Protein AF-A0A246RYN6-F1 (afdb_monomer_lite)

Organism: NCBI:txid213554

Radius of gyration: 25.38 Å; chains: 1; bounding box: 56×15×67 Å

Foldseek 3Di:
DPDPDPVCVCCVVPCNV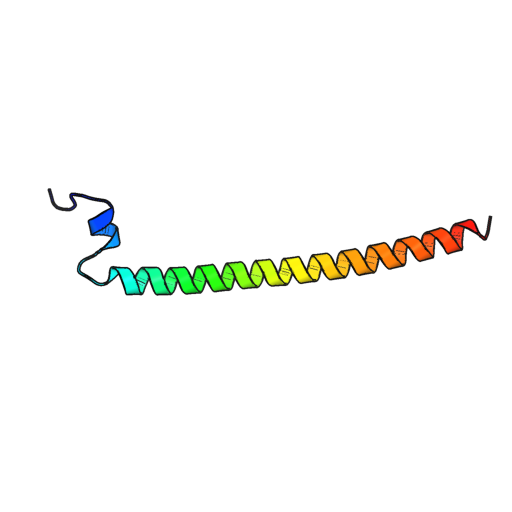VVVVVVVVVVVVVVVVVVVVVVVVVVVVVVVVVVVVVVVVVVVVVD

Sequence (63 aa):
MAFDSFAEFLAMGGHAPYVWSAWGVTALLLLATVWHARAEQRQLLKGLKRRARRANSARGNAQ

Structure (mmCIF, N/CA/C/O backbone):
data_AF-A0A246RYN6-F1
#
_entry.id   AF-A0A246RYN6-F1
#
loop_
_atom_site.group_PDB
_atom_site.id
_atom_site.type_symbol
_atom_site.label_atom_id
_atom_site.label_alt_id
_atom_site.label_comp_id
_atom_site.label_asym_id
_atom_site.label_entity_id
_atom_site.label_seq_id
_atom_site.pdbx_PDB_ins_code
_atom_site.Cartn_x
_atom_site.Cartn_y
_atom_site.Cartn_z
_atom_site.occupancy
_atom_site.B_iso_or_equiv
_atom_site.auth_seq_id
_atom_site.auth_comp_id
_atom_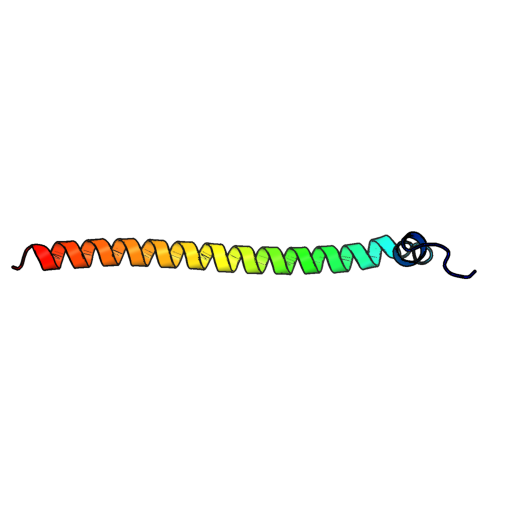site.auth_asym_id
_atom_site.auth_atom_id
_atom_site.pdbx_PDB_model_num
ATOM 1 N N . MET A 1 1 ? 28.052 5.249 -22.006 1.00 48.69 1 MET A N 1
ATOM 2 C CA . MET A 1 1 ? 27.437 5.361 -20.671 1.00 48.69 1 MET A CA 1
ATOM 3 C C . MET A 1 1 ? 26.169 4.523 -20.759 1.00 48.69 1 MET A C 1
ATOM 5 O O . MET A 1 1 ? 25.281 4.904 -21.492 1.00 48.69 1 MET A O 1
ATOM 9 N N . ALA A 1 2 ? 26.156 3.288 -20.247 1.00 51.19 2 ALA A N 1
ATOM 10 C CA . ALA A 1 2 ? 25.177 2.274 -20.684 1.00 51.19 2 ALA A CA 1
ATOM 11 C C . ALA A 1 2 ? 23.797 2.347 -20.000 1.00 51.19 2 ALA A C 1
ATOM 13 O O . ALA A 1 2 ? 22.969 1.489 -20.265 1.00 51.19 2 ALA A O 1
ATOM 14 N N . PHE A 1 3 ? 23.562 3.334 -19.134 1.00 51.78 3 PHE A N 1
ATOM 15 C CA . PHE A 1 3 ? 22.286 3.562 -18.452 1.00 51.78 3 PHE A CA 1
ATOM 16 C C . PHE A 1 3 ? 22.229 5.047 -18.070 1.00 51.78 3 PHE A C 1
ATOM 18 O O . PHE A 1 3 ? 22.644 5.422 -16.973 1.00 51.78 3 PHE A O 1
ATOM 25 N N . ASP A 1 4 ? 21.811 5.915 -18.991 1.00 52.75 4 ASP A N 1
ATOM 26 C CA . ASP A 1 4 ? 21.888 7.376 -18.791 1.00 52.75 4 ASP A CA 1
ATOM 27 C C . ASP A 1 4 ? 20.758 7.918 -17.894 1.00 52.75 4 ASP A C 1
ATOM 29 O O . ASP A 1 4 ? 20.725 9.106 -17.572 1.00 52.75 4 ASP A O 1
ATOM 33 N N . SER A 1 5 ? 19.810 7.078 -17.451 1.00 63.00 5 SER A N 1
ATOM 34 C CA . SER A 1 5 ? 18.711 7.549 -16.600 1.00 63.00 5 SER A CA 1
ATOM 35 C C . SER A 1 5 ? 17.919 6.450 -15.880 1.00 63.00 5 SER A C 1
ATOM 37 O O . SER A 1 5 ? 17.707 5.348 -16.381 1.00 63.00 5 SER A O 1
ATOM 39 N N . PHE A 1 6 ? 17.368 6.807 -14.712 1.00 60.06 6 PHE A N 1
ATOM 40 C CA . PHE A 1 6 ? 16.368 6.021 -13.966 1.00 60.06 6 PHE A CA 1
ATOM 41 C C . PHE A 1 6 ? 15.157 5.637 -14.845 1.00 60.06 6 PHE A C 1
ATOM 43 O O . PHE A 1 6 ? 14.503 4.623 -14.611 1.00 60.06 6 PHE A O 1
ATOM 50 N N . ALA A 1 7 ? 14.888 6.433 -15.886 1.00 58.47 7 ALA A N 1
ATOM 51 C CA . ALA A 1 7 ? 13.856 6.195 -16.884 1.00 58.47 7 ALA A CA 1
ATOM 52 C C . ALA A 1 7 ? 14.164 5.003 -17.806 1.00 58.47 7 ALA A C 1
ATOM 54 O O . ALA A 1 7 ? 13.235 4.279 -18.128 1.00 58.47 7 ALA A O 1
ATOM 55 N N . GLU A 1 8 ? 15.421 4.733 -18.178 1.00 62.38 8 GLU A N 1
ATOM 56 C CA . GLU A 1 8 ? 15.794 3.518 -18.931 1.00 62.38 8 GLU A CA 1
ATOM 57 C C . GLU A 1 8 ? 15.721 2.255 -18.073 1.00 62.38 8 GLU A C 1
ATOM 59 O O . GLU A 1 8 ? 15.332 1.196 -18.557 1.00 62.38 8 GLU A O 1
ATOM 64 N N . PHE A 1 9 ? 16.033 2.364 -16.781 1.00 62.06 9 PHE A N 1
ATOM 65 C CA . PHE A 1 9 ? 15.853 1.263 -15.835 1.00 62.06 9 PHE A CA 1
ATOM 66 C C . PHE A 1 9 ? 14.368 0.942 -15.640 1.00 62.06 9 PHE A C 1
ATOM 68 O O . PHE A 1 9 ? 13.970 -0.221 -15.594 1.00 62.06 9 PHE A O 1
ATOM 75 N N . LEU A 1 10 ? 13.538 1.990 -15.590 1.00 62.47 10 LEU A N 1
ATOM 76 C CA . LEU A 1 10 ? 12.091 1.853 -15.594 1.00 62.47 10 LEU A CA 1
ATOM 77 C C . LEU A 1 10 ? 11.597 1.286 -16.918 1.00 62.47 10 LEU A C 1
ATOM 79 O O . LEU A 1 10 ? 10.716 0.446 -16.865 1.00 62.47 10 LEU A O 1
ATOM 83 N N . ALA A 1 11 ? 12.158 1.730 -18.050 1.00 63.38 11 ALA A N 1
ATOM 84 C CA . ALA A 1 11 ? 11.729 1.425 -19.412 1.00 63.38 11 ALA A CA 1
ATOM 85 C C . ALA A 1 11 ? 12.310 0.125 -19.996 1.00 63.38 11 ALA A C 1
ATOM 87 O O . ALA A 1 11 ? 11.813 -0.278 -21.044 1.00 63.38 11 ALA A O 1
ATOM 88 N N . MET A 1 12 ? 13.292 -0.522 -19.340 1.00 61.94 12 MET A N 1
ATOM 89 C CA . MET A 1 12 ? 13.973 -1.793 -19.677 1.00 61.94 12 MET A CA 1
ATOM 90 C C . MET A 1 12 ? 13.508 -2.407 -21.014 1.00 61.94 12 MET A C 1
ATOM 92 O O . MET A 1 12 ? 12.687 -3.325 -21.045 1.00 61.94 12 MET A O 1
ATOM 96 N N . GLY A 1 13 ? 13.944 -1.822 -22.136 1.00 62.12 13 GLY A N 1
ATOM 97 C CA . GLY A 1 13 ? 13.679 -2.322 -23.494 1.00 62.12 13 GLY A CA 1
ATOM 98 C C . GLY A 1 13 ? 12.213 -2.608 -23.876 1.00 62.12 13 GLY A C 1
ATOM 99 O O . GLY A 1 13 ? 11.988 -3.415 -24.771 1.00 62.12 13 GLY A O 1
ATOM 100 N N . GLY A 1 14 ? 11.215 -2.002 -23.217 1.00 65.25 14 GLY A N 1
ATOM 101 C CA . GLY A 1 14 ? 9.782 -2.175 -23.512 1.00 65.25 14 GLY A CA 1
ATOM 102 C C . GLY A 1 14 ? 8.997 -3.114 -22.579 1.00 65.25 14 GLY A C 1
ATOM 103 O O . GLY A 1 14 ? 7.777 -3.217 -22.714 1.00 65.25 14 GLY A O 1
ATOM 104 N N . HIS A 1 15 ? 9.636 -3.764 -21.597 1.00 66.56 15 HIS A N 1
ATOM 105 C CA . HIS A 1 15 ? 8.958 -4.684 -20.655 1.00 66.56 15 HIS A CA 1
ATOM 106 C C . HIS A 1 15 ? 8.512 -4.038 -19.337 1.00 66.56 15 HIS A C 1
ATOM 108 O O . HIS A 1 15 ? 7.733 -4.613 -18.575 1.00 66.56 15 HIS A O 1
ATOM 114 N N . ALA A 1 16 ? 8.954 -2.809 -19.114 1.00 67.38 16 ALA A N 1
ATOM 115 C CA . ALA A 1 16 ? 8.525 -1.888 -18.074 1.00 67.38 16 ALA A CA 1
ATOM 116 C C . ALA A 1 16 ? 7.045 -1.980 -17.653 1.00 67.38 16 ALA A C 1
ATOM 118 O O . ALA A 1 16 ? 6.774 -2.255 -16.480 1.00 67.38 16 ALA A O 1
ATOM 119 N N . PRO A 1 17 ? 6.064 -1.808 -18.564 1.00 72.75 17 PRO A N 1
ATOM 120 C CA . 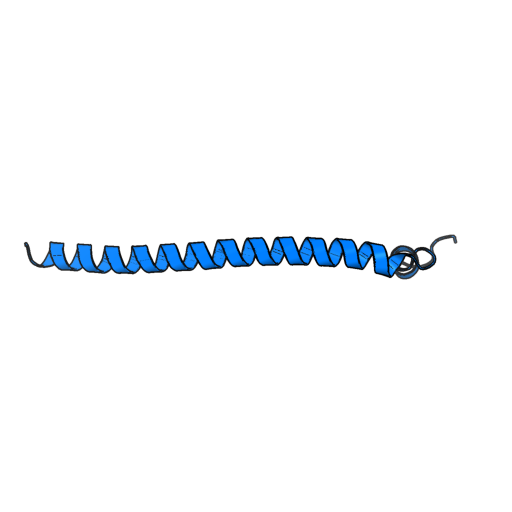PRO A 1 17 ? 4.657 -1.813 -18.180 1.00 72.75 17 PRO A CA 1
ATOM 121 C C . PRO A 1 17 ? 4.202 -3.162 -17.614 1.00 72.75 17 PRO A C 1
ATOM 123 O O . PRO A 1 17 ? 3.324 -3.179 -16.756 1.00 72.75 17 PRO A O 1
ATOM 126 N N . TYR A 1 18 ? 4.805 -4.283 -18.021 1.00 76.19 18 TYR A N 1
ATOM 127 C CA . TYR A 1 18 ? 4.429 -5.609 -17.525 1.00 76.19 18 TYR A CA 1
ATOM 128 C C . TYR A 1 18 ? 4.873 -5.820 -16.078 1.00 76.19 18 TYR A C 1
ATOM 130 O O . TYR A 1 18 ? 4.075 -6.241 -15.239 1.00 76.19 18 TYR A O 1
ATOM 138 N N . VAL A 1 19 ? 6.123 -5.470 -15.763 1.00 80.19 19 VAL A N 1
ATOM 139 C CA . VAL A 1 19 ? 6.678 -5.615 -14.408 1.00 80.19 19 VAL A CA 1
ATOM 140 C C . VAL A 1 19 ? 5.952 -4.687 -13.441 1.00 80.19 19 VAL A C 1
ATOM 142 O O . VAL A 1 19 ? 5.478 -5.127 -12.395 1.00 80.19 19 VAL A O 1
ATOM 145 N N . TRP A 1 20 ? 5.784 -3.420 -13.818 1.00 83.31 20 TRP A N 1
ATOM 146 C CA . TRP A 1 20 ? 5.093 -2.445 -12.979 1.00 83.31 20 TRP A CA 1
ATOM 147 C C . TRP A 1 20 ? 3.608 -2.743 -12.812 1.00 83.31 20 TRP A C 1
ATOM 149 O O . TRP A 1 20 ? 3.081 -2.512 -11.729 1.00 83.31 20 TRP A O 1
ATOM 159 N N . SER A 1 21 ? 2.940 -3.317 -13.817 1.00 85.69 21 SER A N 1
ATOM 160 C CA . SER A 1 21 ? 1.553 -3.771 -13.657 1.00 85.69 21 SER A CA 1
ATOM 161 C C . SER A 1 21 ? 1.457 -4.940 -12.681 1.00 85.69 21 SER A C 1
ATOM 163 O O . SER A 1 21 ? 0.605 -4.915 -11.799 1.00 85.69 21 SER A O 1
ATOM 165 N N . ALA A 1 22 ? 2.346 -5.934 -12.769 1.00 87.44 22 ALA A N 1
ATOM 166 C CA . ALA A 1 22 ? 2.354 -7.061 -11.834 1.00 87.44 22 ALA A CA 1
ATOM 167 C C . ALA A 1 22 ? 2.636 -6.607 -10.388 1.00 87.44 22 ALA A C 1
ATOM 169 O O . ALA A 1 22 ? 1.927 -6.997 -9.453 1.00 87.44 22 ALA A O 1
ATOM 170 N N . TRP A 1 23 ? 3.621 -5.724 -10.203 1.00 88.81 23 TRP A N 1
ATOM 171 C CA . TRP A 1 23 ? 3.915 -5.102 -8.909 1.00 88.81 23 TRP A CA 1
ATOM 172 C C . TRP A 1 23 ? 2.768 -4.216 -8.417 1.00 88.81 23 TRP A C 1
ATOM 174 O O . TRP A 1 23 ? 2.408 -4.279 -7.244 1.00 88.81 23 TRP A O 1
ATOM 184 N N . GLY A 1 24 ? 2.151 -3.441 -9.307 1.00 91.88 24 GLY A N 1
ATOM 185 C CA . GLY A 1 24 ? 1.011 -2.579 -9.013 1.00 91.88 24 GLY A CA 1
ATOM 186 C C . GLY A 1 24 ? -0.214 -3.371 -8.566 1.00 91.88 24 GLY A C 1
ATOM 187 O O . GLY A 1 24 ? -0.806 -3.043 -7.544 1.00 91.88 24 GLY A O 1
ATOM 188 N N . VAL A 1 25 ? -0.552 -4.458 -9.264 1.00 94.00 25 VAL A N 1
ATOM 189 C CA . VAL A 1 25 ? -1.645 -5.371 -8.886 1.00 94.00 25 VAL A CA 1
ATOM 190 C C . VAL A 1 25 ? -1.360 -6.025 -7.536 1.00 94.00 25 VAL A C 1
ATOM 192 O O . VAL A 1 25 ? -2.240 -6.079 -6.679 1.00 94.00 25 VAL A O 1
ATOM 195 N N . THR A 1 26 ? -0.124 -6.467 -7.306 1.00 94.81 26 THR A N 1
ATOM 196 C CA . THR A 1 26 ? 0.271 -7.072 -6.025 1.00 94.81 26 THR A CA 1
ATOM 197 C C . THR A 1 26 ? 0.177 -6.062 -4.879 1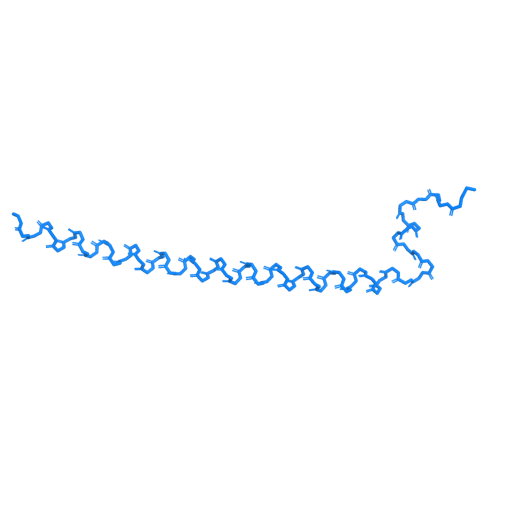.00 94.81 26 THR A C 1
ATOM 199 O O . THR A 1 26 ? -0.409 -6.354 -3.836 1.00 94.81 26 THR A O 1
ATOM 202 N N . ALA A 1 27 ? 0.689 -4.845 -5.077 1.00 95.06 27 ALA A N 1
ATOM 203 C CA . ALA A 1 27 ? 0.586 -3.760 -4.106 1.00 95.06 27 ALA A CA 1
ATOM 204 C C . ALA A 1 27 ? -0.877 -3.378 -3.838 1.00 95.06 27 ALA A C 1
ATOM 206 O O . ALA A 1 27 ? -1.260 -3.193 -2.684 1.00 95.06 27 ALA A O 1
ATOM 207 N N . LEU A 1 28 ? -1.711 -3.324 -4.879 1.00 96.38 28 LEU A N 1
ATOM 208 C CA . LEU A 1 28 ? -3.144 -3.063 -4.764 1.00 96.38 28 LEU A CA 1
ATOM 209 C C . LEU A 1 28 ? -3.838 -4.138 -3.918 1.00 96.38 28 LEU A C 1
ATOM 211 O O . LEU A 1 28 ? -4.599 -3.798 -3.015 1.00 96.38 28 LEU A O 1
ATOM 215 N N . LEU A 1 29 ? -3.551 -5.419 -4.162 1.00 96.31 29 LEU A N 1
ATOM 216 C CA . LEU A 1 29 ? -4.103 -6.539 -3.392 1.00 96.31 29 LEU A CA 1
ATOM 217 C C . LEU A 1 29 ? -3.680 -6.485 -1.921 1.00 96.31 29 LEU A C 1
ATOM 219 O O . LEU A 1 29 ? -4.515 -6.661 -1.030 1.00 96.31 29 LEU A O 1
ATOM 223 N N . LEU A 1 30 ? -2.406 -6.197 -1.648 1.00 96.44 30 LEU A N 1
ATOM 224 C CA . LEU A 1 30 ? -1.911 -6.023 -0.282 1.00 96.44 30 LEU A CA 1
ATOM 225 C C . LEU A 1 30 ? -2.606 -4.851 0.418 1.00 96.44 30 LEU A C 1
ATOM 227 O O . LEU A 1 30 ? -3.094 -5.005 1.538 1.00 96.44 30 LEU A O 1
ATOM 231 N N . LEU A 1 31 ? -2.710 -3.698 -0.248 1.00 96.56 31 LEU A N 1
ATOM 232 C CA . LEU A 1 31 ? -3.400 -2.524 0.288 1.00 96.56 31 LEU A CA 1
ATOM 233 C C . LEU A 1 31 ? -4.879 -2.809 0.544 1.00 96.56 31 LEU A C 1
ATOM 235 O O . LEU A 1 31 ? -5.376 -2.477 1.618 1.00 96.56 31 LEU A O 1
ATOM 239 N N . ALA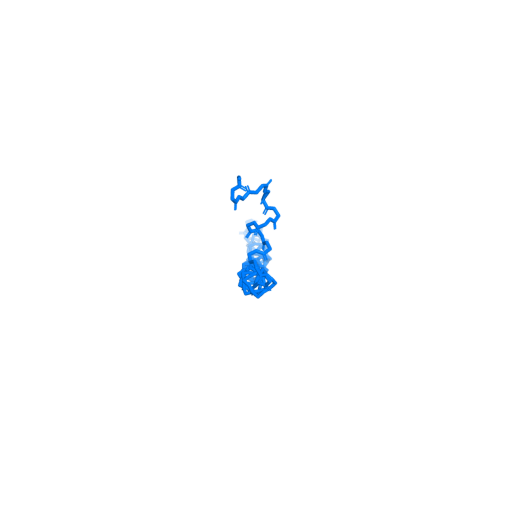 A 1 32 ? -5.565 -3.465 -0.392 1.00 96.50 32 ALA A N 1
ATOM 240 C CA . ALA A 1 32 ? -6.960 -3.861 -0.244 1.00 96.50 32 ALA A CA 1
ATOM 241 C C . ALA A 1 32 ? -7.148 -4.800 0.954 1.00 96.50 32 ALA A C 1
ATOM 243 O O . ALA A 1 32 ? -8.048 -4.592 1.766 1.00 96.50 32 ALA A O 1
ATOM 244 N N . THR A 1 33 ? -6.256 -5.776 1.123 1.00 95.75 33 THR A N 1
ATOM 245 C CA . THR A 1 33 ? -6.289 -6.725 2.245 1.00 95.75 33 THR A CA 1
ATOM 246 C C . THR A 1 33 ? -6.082 -6.017 3.581 1.00 95.75 33 THR A C 1
ATOM 248 O O . THR A 1 33 ? -6.855 -6.205 4.521 1.00 95.75 33 THR A O 1
ATOM 251 N N . VAL A 1 34 ? -5.077 -5.142 3.670 1.00 95.50 34 VAL A N 1
ATOM 252 C CA . VAL A 1 34 ? -4.808 -4.344 4.876 1.00 95.50 34 VAL A CA 1
ATOM 253 C C . VAL A 1 34 ? -5.974 -3.408 5.185 1.00 95.50 34 VAL A C 1
ATOM 255 O O . VAL A 1 34 ? -6.349 -3.244 6.349 1.00 95.50 34 VAL A O 1
ATOM 258 N N . TRP A 1 35 ? -6.562 -2.792 4.161 1.00 95.81 35 TRP A N 1
ATOM 259 C CA . TRP A 1 35 ? -7.720 -1.922 4.316 1.00 95.81 35 TRP A CA 1
ATOM 260 C C . TRP A 1 35 ? -8.927 -2.694 4.839 1.00 95.81 35 TRP A C 1
ATOM 262 O O . TRP A 1 35 ? -9.569 -2.250 5.790 1.00 95.81 35 TRP A O 1
ATOM 272 N N . HIS A 1 36 ? -9.196 -3.867 4.267 1.00 93.56 36 HIS A N 1
ATOM 273 C CA . HIS A 1 36 ? -10.277 -4.748 4.689 1.00 93.56 36 HIS A CA 1
ATOM 274 C C . HIS A 1 36 ? -10.096 -5.191 6.146 1.00 93.56 36 HIS A C 1
ATOM 276 O O . HIS A 1 36 ? -10.987 -4.985 6.970 1.00 93.56 36 HIS A O 1
ATOM 282 N N . ALA A 1 37 ? -8.903 -5.672 6.504 1.00 91.50 37 ALA A N 1
ATOM 283 C CA . ALA A 1 37 ? -8.573 -6.065 7.874 1.00 91.50 37 ALA A CA 1
ATOM 284 C C . ALA A 1 37 ? -8.727 -4.899 8.868 1.00 91.50 37 ALA A C 1
ATOM 286 O O . ALA A 1 37 ? -9.261 -5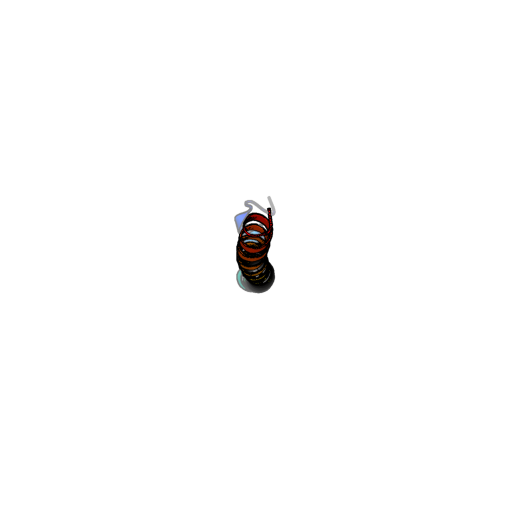.059 9.969 1.00 91.50 37 ALA A O 1
ATOM 287 N N . ARG A 1 38 ? -8.310 -3.684 8.483 1.00 92.00 38 ARG A N 1
ATOM 288 C CA . ARG A 1 38 ? -8.502 -2.486 9.316 1.00 92.00 38 ARG A CA 1
ATOM 289 C C . ARG A 1 38 ? -9.961 -2.069 9.427 1.00 92.00 38 ARG A C 1
ATOM 291 O O . ARG A 1 38 ? -10.369 -1.612 10.496 1.00 92.00 38 ARG A O 1
ATOM 298 N N . ALA A 1 39 ? -10.738 -2.182 8.357 1.00 89.62 39 ALA A N 1
ATOM 299 C CA . ALA A 1 39 ? -12.165 -1.896 8.386 1.00 89.62 39 ALA A CA 1
ATOM 300 C C . ALA A 1 39 ? -12.875 -2.846 9.358 1.00 89.62 39 ALA A C 1
ATOM 302 O O . ALA A 1 39 ? -13.608 -2.382 10.231 1.00 89.62 39 ALA A O 1
ATOM 303 N N . GLU A 1 40 ? -12.574 -4.140 9.286 1.00 87.50 40 GLU A N 1
ATOM 304 C CA . GLU A 1 40 ? -13.122 -5.157 10.181 1.00 87.50 40 GLU A CA 1
ATOM 305 C C . GLU A 1 40 ? -12.744 -4.904 11.646 1.00 87.50 40 GLU A C 1
ATOM 307 O O . GLU A 1 40 ? -13.625 -4.824 12.506 1.00 87.50 40 GLU A O 1
ATOM 312 N N . GLN A 1 41 ? -11.466 -4.630 11.937 1.00 86.00 41 GLN A N 1
ATOM 313 C CA . GLN A 1 41 ? -11.048 -4.255 13.293 1.00 86.00 41 GLN A CA 1
ATOM 314 C C . GLN A 1 41 ? -11.803 -3.035 13.828 1.00 86.00 41 GLN A C 1
ATOM 316 O O . GLN A 1 41 ? -12.228 -3.019 14.986 1.00 86.00 41 GLN A O 1
ATOM 321 N N . ARG A 1 42 ? -12.010 -2.005 13.000 1.00 84.25 42 ARG A N 1
ATOM 322 C CA . ARG A 1 42 ? -12.767 -0.811 13.406 1.00 84.25 42 ARG A CA 1
ATOM 323 C C . ARG A 1 42 ? -14.222 -1.151 13.722 1.00 84.25 42 ARG A C 1
ATOM 325 O O . ARG A 1 42 ? -14.771 -0.580 14.666 1.00 84.25 42 ARG A O 1
ATOM 332 N N . GLN A 1 43 ? -14.845 -2.058 12.971 1.00 82.06 43 GLN A N 1
ATOM 333 C CA . GLN A 1 43 ? -16.214 -2.505 13.244 1.00 82.06 43 GLN A CA 1
ATOM 334 C C . GLN A 1 43 ? -16.294 -3.299 14.553 1.00 82.06 43 GLN A C 1
ATOM 336 O O . GLN A 1 43 ? -17.162 -3.023 15.386 1.00 82.06 43 GLN A O 1
ATOM 341 N N . LEU A 1 44 ? -15.344 -4.207 14.789 1.00 80.81 44 LEU A N 1
ATOM 342 C CA . LEU A 1 44 ? -15.252 -4.979 16.030 1.00 80.81 44 LEU A CA 1
ATOM 343 C C . LEU A 1 44 ? -15.063 -4.065 17.250 1.00 80.81 44 LEU A C 1
ATOM 345 O O . LEU A 1 44 ? -15.820 -4.164 18.221 1.00 80.81 44 LEU A O 1
ATOM 349 N N . LEU A 1 45 ? -14.137 -3.099 17.182 1.00 82.62 45 LEU A N 1
ATOM 350 C CA . LEU A 1 45 ? -13.939 -2.118 18.255 1.00 82.62 45 LEU A CA 1
ATOM 351 C C . LEU A 1 45 ? -15.190 -1.268 18.511 1.00 82.62 45 LEU A C 1
ATOM 353 O O . LEU A 1 45 ? -15.536 -1.022 19.668 1.00 82.62 45 LEU A O 1
ATOM 357 N N . LYS A 1 46 ? -15.899 -0.824 17.464 1.00 81.19 46 LYS A N 1
ATOM 358 C CA . LYS A 1 46 ? -17.166 -0.084 17.619 1.00 81.19 46 LYS A CA 1
ATOM 359 C C . LYS A 1 46 ? -18.220 -0.929 18.341 1.00 81.19 46 LYS A C 1
ATOM 361 O O . LYS A 1 46 ? -18.911 -0.418 19.227 1.00 81.19 46 LYS A O 1
ATOM 366 N N . GLY A 1 47 ? -18.313 -2.217 18.009 1.00 77.31 47 GLY A N 1
ATOM 367 C CA . GLY A 1 47 ? -19.204 -3.169 18.672 1.00 77.31 47 GLY A CA 1
ATOM 368 C C . GLY A 1 47 ? -18.885 -3.341 20.159 1.00 77.31 47 GLY A C 1
ATOM 369 O O . GLY A 1 47 ? -19.784 -3.239 21.000 1.00 77.31 47 GLY A O 1
ATOM 370 N N . LEU A 1 48 ? -17.603 -3.519 20.492 1.00 77.81 48 LEU A N 1
ATOM 371 C CA . LEU A 1 48 ? -17.126 -3.624 21.875 1.00 77.81 48 LEU A CA 1
ATOM 372 C C . LEU A 1 48 ? -17.390 -2.341 22.669 1.00 77.81 48 LEU A C 1
ATOM 374 O O . LEU A 1 48 ? -17.935 -2.407 23.770 1.00 77.81 48 LEU A O 1
ATOM 378 N N . LYS A 1 49 ? -17.119 -1.165 22.090 1.00 76.06 49 LYS A N 1
ATOM 379 C CA . LYS A 1 49 ? -17.369 0.133 22.742 1.00 76.06 49 LYS A CA 1
ATOM 380 C C . LYS A 1 49 ? -18.852 0.324 23.077 1.00 76.06 49 LYS A C 1
ATOM 382 O O . LYS A 1 49 ? -19.191 0.826 24.148 1.00 76.06 49 LYS A O 1
ATOM 387 N N . ARG A 1 50 ? -19.753 -0.138 22.201 1.00 75.19 50 ARG A N 1
ATOM 388 C CA . ARG A 1 50 ? -21.208 -0.099 22.429 1.00 75.19 50 ARG A CA 1
ATOM 389 C C . ARG A 1 50 ? -21.669 -1.081 23.514 1.00 75.19 50 ARG A C 1
ATOM 391 O O . ARG A 1 50 ? -22.625 -0.785 24.228 1.00 75.19 50 ARG A O 1
ATOM 398 N N . ARG A 1 51 ? -21.008 -2.235 23.662 1.00 73.00 51 ARG A N 1
ATOM 399 C CA . ARG A 1 51 ? -21.272 -3.196 24.751 1.00 73.00 51 ARG A CA 1
ATOM 400 C C . ARG A 1 51 ? -20.753 -2.687 26.098 1.00 73.00 51 ARG A C 1
ATOM 402 O O . ARG A 1 51 ? -21.509 -2.704 27.064 1.00 73.00 51 ARG A O 1
ATOM 409 N N . ALA A 1 52 ? -19.535 -2.147 26.137 1.00 75.69 52 ALA A N 1
ATOM 410 C CA . ALA A 1 52 ? -18.940 -1.570 27.343 1.00 75.69 52 ALA A CA 1
ATOM 411 C C . ALA A 1 52 ? -19.802 -0.439 27.926 1.00 75.69 52 ALA A C 1
ATOM 413 O O . ALA A 1 52 ? -20.034 -0.392 29.130 1.00 75.69 52 ALA A O 1
ATOM 414 N N . ARG A 1 53 ? -20.359 0.426 27.067 1.00 72.56 53 ARG A N 1
ATOM 415 C CA . ARG A 1 53 ? -21.224 1.532 27.504 1.00 72.56 53 ARG A CA 1
ATOM 416 C C . ARG A 1 53 ? -22.500 1.044 28.201 1.00 72.56 53 ARG A C 1
ATOM 418 O O . ARG A 1 53 ? -22.895 1.626 29.199 1.00 72.56 53 ARG A O 1
ATOM 425 N N . ARG A 1 54 ? -23.095 -0.057 27.726 1.00 67.12 54 ARG A N 1
ATOM 426 C CA . ARG A 1 54 ? -24.286 -0.671 28.342 1.00 67.12 54 ARG A CA 1
ATOM 427 C C . ARG A 1 54 ? -23.971 -1.402 29.646 1.00 67.12 54 ARG A C 1
ATOM 429 O O . ARG A 1 54 ? -24.732 -1.280 30.597 1.00 67.12 54 ARG A O 1
ATOM 436 N N . ALA A 1 55 ? -22.836 -2.099 29.710 1.00 70.81 55 ALA A N 1
ATOM 437 C CA . ALA A 1 55 ? -22.377 -2.738 30.943 1.00 70.81 55 ALA A CA 1
ATOM 438 C C . ALA A 1 55 ? -22.095 -1.711 32.054 1.00 70.81 55 ALA A C 1
ATOM 440 O O . ALA A 1 55 ? -22.409 -1.960 33.215 1.00 70.81 55 ALA A O 1
ATOM 441 N N . ASN A 1 56 ? -21.554 -0.541 31.700 1.00 66.06 56 ASN A N 1
ATOM 442 C CA . ASN A 1 56 ? -21.263 0.508 32.675 1.00 66.06 56 ASN A CA 1
ATOM 443 C C . ASN A 1 56 ? -22.538 1.193 33.200 1.00 66.06 56 ASN A C 1
ATOM 445 O O . ASN A 1 56 ? -22.636 1.469 34.390 1.00 66.06 56 ASN A O 1
ATOM 449 N N . SER A 1 57 ? -23.545 1.406 32.344 1.00 62.91 57 SER A N 1
ATOM 450 C CA . SER A 1 57 ? -24.844 1.948 32.770 1.00 62.91 57 SER A CA 1
ATOM 451 C C . SER A 1 57 ? -25.640 0.984 33.658 1.00 62.91 57 SER A C 1
ATOM 453 O O . SER A 1 57 ? -26.315 1.434 34.574 1.00 62.91 57 SER A O 1
ATOM 455 N N . ALA A 1 58 ? -25.539 -0.331 33.431 1.00 62.72 58 ALA A N 1
ATOM 456 C CA . ALA A 1 58 ? -26.200 -1.328 34.276 1.00 62.72 58 ALA A CA 1
ATOM 457 C C . ALA A 1 58 ? -25.543 -1.469 35.663 1.00 62.72 58 ALA A C 1
ATOM 459 O O . ALA A 1 58 ? -26.238 -1.731 36.639 1.00 62.72 58 ALA A O 1
ATOM 460 N N . ARG A 1 59 ? -24.221 -1.262 35.770 1.00 60.19 59 ARG A N 1
ATOM 461 C CA . ARG A 1 59 ? -23.509 -1.256 37.062 1.00 60.19 59 ARG A CA 1
ATOM 462 C C . ARG A 1 59 ? -23.776 -0.001 37.897 1.00 60.19 59 ARG A C 1
ATOM 464 O O . ARG A 1 59 ? -23.792 -0.104 39.113 1.00 60.19 59 ARG A O 1
ATOM 471 N N . GLY A 1 60 ? -24.018 1.148 37.265 1.00 60.19 60 GLY A N 1
ATOM 472 C CA . GLY A 1 60 ? -24.337 2.394 37.975 1.00 60.19 60 GLY A CA 1
ATOM 473 C C . GLY A 1 60 ? -25.744 2.452 38.582 1.00 60.19 60 GLY A C 1
ATOM 474 O O . GLY A 1 60 ? -25.990 3.310 39.413 1.00 60.19 60 GLY A O 1
ATOM 475 N N . ASN A 1 61 ? -26.657 1.557 38.189 1.00 58.84 61 ASN A N 1
ATOM 476 C CA . ASN A 1 61 ? -28.034 1.512 38.703 1.00 58.84 61 ASN A CA 1
ATOM 477 C C . ASN A 1 61 ? -28.239 0.460 39.814 1.00 58.84 61 ASN A C 1
ATOM 479 O O . ASN A 1 61 ? -29.367 0.216 40.230 1.00 58.84 61 ASN A O 1
ATOM 483 N N . ALA A 1 62 ? -27.163 -0.212 40.234 1.00 59.28 62 ALA A N 1
ATOM 484 C CA . ALA A 1 62 ? -27.159 -1.202 41.313 1.00 59.28 62 ALA A CA 1
ATOM 485 C C . ALA A 1 62 ? -26.363 -0.726 42.546 1.00 59.28 62 ALA A C 1
ATOM 487 O O . ALA A 1 62 ? -26.073 -1.539 43.423 1.00 59.28 62 ALA A O 1
ATOM 488 N N . GLN A 1 63 ? -25.990 0.559 42.587 1.00 50.84 63 GLN A N 1
ATOM 489 C CA . GLN A 1 63 ? -25.338 1.218 43.719 1.00 50.84 63 GLN A CA 1
ATOM 490 C C . GLN A 1 63 ? -26.276 2.251 44.339 1.00 50.84 63 GLN A C 1
ATOM 492 O O . GLN A 1 63 ? -26.993 2.916 43.560 1.00 50.84 63 GLN A O 1
#

pLDDT: mean 75.82, std 14.55, range [48.69, 96.56]

Secondary structure (DSSP, 8-state):
-----HHHHHHGGG-HHHHHHHHHHHHHHHHHHHHHHHHHHHHHHHHHHHHHHHHHHHHHT--

InterPro domains:
  IPR007078 Haem exporter protein D (CcmD) [PF04995] (13-54)
  IPR007078 Haem exporter protein D (CcmD) [TIGR03141] (10-55)
  IPR052075 Heme exporter protein D [PTHR37531] (1-59)